Protein AF-A0A1Q1G287-F1 (afdb_monomer_lite)

InterPro domains:
  IPR007793 DivIVA [PF05103] (4-131)
  IPR007793 DivIVA [PTHR35794] (4-149)

pLDDT: mean 85.26, std 16.15, range [38.84, 98.25]

Radius of gyration: 71.91 Å; chains: 1; bounding box: 114×37×213 Å

Structure (mmCIF, N/CA/C/O backbone):
data_AF-A0A1Q1G287-F1
#
_entry.id   AF-A0A1Q1G287-F1
#
loop_
_atom_site.group_PDB
_atom_site.id
_atom_site.type_symbol
_atom_site.label_atom_id
_atom_site.label_alt_id
_atom_site.label_comp_id
_atom_site.label_asym_id
_atom_site.label_entity_id
_atom_site.label_seq_id
_atom_site.pdbx_PDB_ins_code
_atom_site.Cartn_x
_atom_site.Cartn_y
_atom_site.Cartn_z
_atom_site.occupancy
_atom_site.B_iso_or_equiv
_atom_site.auth_seq_id
_atom_site.auth_comp_id
_atom_site.auth_asym_id
_atom_site.auth_atom_id
_atom_site.pdbx_PDB_model_num
ATOM 1 N N . MET A 1 1 ? -48.224 1.729 56.998 1.00 59.66 1 MET A N 1
ATOM 2 C CA . MET A 1 1 ? -48.368 2.602 58.183 1.00 59.66 1 MET A CA 1
ATOM 3 C C . MET A 1 1 ? -47.258 3.651 58.158 1.00 59.66 1 MET A C 1
ATOM 5 O O . MET A 1 1 ? -46.140 3.289 57.819 1.00 59.66 1 MET A O 1
ATOM 9 N N . ASN A 1 2 ? -47.518 4.931 58.448 1.00 63.31 2 ASN A N 1
ATOM 10 C CA . ASN A 1 2 ? -46.457 5.944 58.393 1.00 63.31 2 ASN A CA 1
ATOM 11 C C . ASN A 1 2 ? -45.590 5.872 59.662 1.00 63.31 2 ASN A C 1
ATOM 13 O O . ASN A 1 2 ? -46.115 5.898 60.773 1.00 63.31 2 ASN A O 1
ATOM 17 N N . ILE A 1 3 ? -44.265 5.779 59.514 1.00 67.38 3 ILE A N 1
ATOM 18 C CA . ILE A 1 3 ? -43.337 5.602 60.648 1.00 67.38 3 ILE A CA 1
ATOM 19 C C . ILE A 1 3 ? -43.392 6.772 61.644 1.00 67.38 3 ILE A C 1
ATOM 21 O O . ILE A 1 3 ? -43.148 6.595 62.836 1.00 67.38 3 ILE A O 1
ATOM 25 N N . ASN A 1 4 ? -43.799 7.950 61.163 1.00 70.56 4 ASN A N 1
ATOM 26 C CA . ASN A 1 4 ? -43.992 9.159 61.963 1.00 70.56 4 ASN A CA 1
ATOM 27 C C . ASN A 1 4 ? -45.218 9.092 62.892 1.00 70.56 4 ASN A C 1
ATOM 29 O O . ASN A 1 4 ? -45.297 9.860 63.850 1.00 70.56 4 ASN A O 1
ATOM 33 N N . ASP A 1 5 ? -46.149 8.168 62.643 1.00 70.25 5 ASP A N 1
ATOM 34 C CA . ASP A 1 5 ? -47.348 7.980 63.467 1.00 70.25 5 ASP A CA 1
ATOM 35 C C . ASP A 1 5 ? -47.103 6.978 64.606 1.00 70.25 5 ASP A C 1
ATOM 37 O O . ASP A 1 5 ? -47.881 6.926 65.561 1.00 70.25 5 ASP A O 1
ATOM 41 N N . ILE A 1 6 ? -45.997 6.219 64.546 1.00 70.81 6 ILE A N 1
ATOM 42 C CA . ILE A 1 6 ? -45.662 5.192 65.540 1.00 70.81 6 ILE A CA 1
ATOM 43 C C . ILE A 1 6 ? -45.492 5.746 66.963 1.00 70.81 6 ILE A C 1
ATOM 45 O O . ILE A 1 6 ? -46.049 5.154 67.891 1.00 70.81 6 ILE A O 1
ATOM 49 N N . PRO A 1 7 ? -44.787 6.877 67.166 1.00 68.69 7 PRO A N 1
ATOM 50 C CA . PRO A 1 7 ? -44.604 7.470 68.490 1.00 68.69 7 PRO A CA 1
ATOM 51 C C . PRO A 1 7 ? -45.875 8.129 69.045 1.00 68.69 7 PRO A C 1
ATOM 53 O O . PRO A 1 7 ? -45.990 8.306 70.253 1.00 68.69 7 PRO A O 1
ATOM 56 N N . ASN A 1 8 ? -46.817 8.506 68.175 1.00 71.19 8 ASN A N 1
ATOM 57 C CA . ASN A 1 8 ? -48.013 9.274 68.535 1.00 71.19 8 ASN A CA 1
ATOM 58 C C . ASN A 1 8 ? -49.248 8.394 68.788 1.00 71.19 8 ASN A C 1
ATOM 60 O O . ASN A 1 8 ? -50.322 8.914 69.099 1.00 71.19 8 ASN A O 1
ATOM 64 N N . LYS A 1 9 ? -49.129 7.068 68.647 1.00 73.31 9 LYS A N 1
ATOM 65 C CA . LYS A 1 9 ? -50.245 6.141 68.843 1.00 73.31 9 LYS A CA 1
ATOM 66 C C . LYS A 1 9 ? -50.597 6.020 70.330 1.00 73.31 9 LYS A C 1
ATOM 68 O O . LYS A 1 9 ? -49.801 5.537 71.131 1.00 73.31 9 LYS A O 1
ATOM 73 N N . SER A 1 10 ? -51.816 6.420 70.690 1.00 71.69 10 SER A N 1
ATOM 74 C CA . SER A 1 10 ? -52.417 6.155 71.998 1.00 71.69 10 SER A CA 1
ATOM 75 C C . SER A 1 10 ? -53.302 4.906 71.939 1.00 71.69 10 SER A C 1
ATOM 77 O O . SER A 1 10 ? -53.976 4.657 70.940 1.00 71.69 10 SER A O 1
ATOM 79 N N . PHE A 1 11 ? -53.280 4.111 73.008 1.00 80.69 11 PHE A N 1
ATOM 80 C CA . PHE A 1 11 ? -54.047 2.870 73.140 1.00 80.69 11 PHE A CA 1
ATOM 81 C C . PHE A 1 11 ? -55.229 3.078 74.092 1.00 80.69 11 PHE A C 1
ATOM 83 O O . PHE A 1 11 ? -55.134 3.858 75.049 1.00 80.69 11 PHE A O 1
ATOM 90 N N . LYS A 1 12 ? -56.338 2.370 73.872 1.00 77.06 12 LYS A N 1
ATOM 91 C CA . LYS A 1 12 ? -57.487 2.383 74.780 1.00 77.06 12 LYS A CA 1
ATOM 92 C C . LYS A 1 12 ? -57.086 1.903 76.171 1.00 77.06 12 LYS A C 1
ATOM 94 O O . LYS A 1 12 ? -56.271 1.000 76.346 1.00 77.06 12 LYS A O 1
ATOM 99 N N . THR A 1 13 ? -57.682 2.527 77.181 1.00 68.38 13 THR A N 1
ATOM 100 C CA . THR A 1 13 ? -57.435 2.235 78.596 1.00 68.38 13 THR A CA 1
ATOM 101 C C . THR A 1 13 ? -58.596 1.407 79.150 1.00 68.38 13 THR A C 1
ATOM 103 O O . THR A 1 13 ? -59.758 1.773 78.985 1.00 68.38 13 THR A O 1
ATOM 106 N N . VAL A 1 14 ? -58.286 0.292 79.804 1.00 73.69 14 VAL A N 1
ATOM 107 C CA . VAL A 1 14 ? -59.228 -0.636 80.454 1.00 73.69 14 VAL A CA 1
ATOM 108 C C . VAL A 1 14 ? -59.043 -0.559 81.979 1.00 73.69 14 VAL A C 1
ATOM 110 O O . VAL A 1 14 ? -58.098 0.070 82.462 1.00 73.69 14 VAL A O 1
ATOM 113 N N . TYR A 1 15 ? -59.933 -1.163 82.784 1.00 59.94 15 TYR A N 1
ATOM 114 C CA . TYR A 1 15 ? -59.807 -1.125 84.252 1.00 59.94 15 TYR A CA 1
ATOM 115 C C . TYR A 1 15 ? -58.427 -1.654 84.692 1.00 59.94 15 TYR A C 1
ATOM 117 O O . TYR A 1 15 ? -58.126 -2.831 84.510 1.00 59.94 15 TYR A O 1
ATOM 125 N N . LYS A 1 16 ? -57.609 -0.761 85.274 1.00 59.84 16 LYS A N 1
ATOM 126 C CA . LYS A 1 16 ? -56.201 -0.958 85.684 1.00 59.84 16 LYS A CA 1
ATOM 127 C C . LYS A 1 16 ? -55.141 -1.120 84.570 1.00 59.84 16 LYS A C 1
ATOM 129 O O . LYS A 1 16 ? -54.060 -1.617 84.875 1.00 59.84 16 LYS A O 1
ATOM 134 N N . GLY A 1 17 ? -55.345 -0.659 83.333 1.00 74.69 17 GLY A N 1
ATOM 135 C CA . GLY A 1 17 ? -54.239 -0.678 82.362 1.00 74.69 17 GLY A CA 1
ATOM 136 C C . GLY A 1 17 ? -54.573 -0.284 80.931 1.00 74.69 17 GLY A C 1
ATOM 137 O O . GLY A 1 17 ? -55.646 0.230 80.641 1.00 74.69 17 GLY A O 1
ATOM 138 N N . ILE A 1 18 ? -53.620 -0.523 80.036 1.00 77.69 18 ILE A N 1
ATOM 139 C CA . ILE A 1 18 ? -53.783 -0.376 78.587 1.00 77.69 18 ILE A CA 1
ATOM 140 C C . ILE A 1 18 ? -54.381 -1.672 78.023 1.00 77.69 18 ILE A C 1
ATOM 142 O O . ILE A 1 18 ? -54.108 -2.749 78.552 1.00 77.69 18 ILE A O 1
ATOM 146 N N . ASP A 1 19 ? -55.193 -1.573 76.970 1.00 82.44 19 ASP A N 1
ATOM 147 C CA . ASP A 1 19 ? -55.726 -2.733 76.258 1.00 82.44 19 ASP A CA 1
ATOM 148 C C . ASP A 1 19 ? -54.595 -3.523 75.586 1.00 82.44 19 ASP A C 1
ATOM 150 O O . ASP A 1 19 ? -54.009 -3.115 74.581 1.00 82.44 19 ASP A O 1
ATOM 154 N N . GLU A 1 20 ? -54.279 -4.678 76.166 1.00 78.75 20 GLU A N 1
ATOM 155 C CA . GLU A 1 20 ? -53.230 -5.565 75.677 1.00 78.75 20 GLU A CA 1
ATOM 156 C C . GLU A 1 20 ? -53.529 -6.098 74.266 1.00 78.75 20 GLU A C 1
ATOM 158 O O . GLU A 1 20 ? -52.598 -6.349 73.497 1.00 78.75 20 GLU A O 1
ATOM 163 N N . MET A 1 21 ? -54.807 -6.248 73.891 1.00 81.19 21 MET A N 1
ATOM 164 C CA . MET A 1 21 ? -55.180 -6.725 72.557 1.00 81.19 21 MET A CA 1
ATOM 165 C C . MET A 1 21 ? -54.874 -5.677 71.487 1.00 81.19 21 MET A C 1
ATOM 167 O O . MET A 1 21 ? -54.274 -6.019 70.471 1.00 81.19 21 MET A O 1
ATOM 171 N N . GLU A 1 22 ? -55.193 -4.403 71.733 1.00 81.62 22 GLU A N 1
ATOM 172 C CA . GLU A 1 22 ? -54.906 -3.313 70.789 1.00 81.62 22 GLU A CA 1
ATOM 173 C C . GLU A 1 22 ? -53.395 -3.132 70.573 1.00 81.62 22 GLU A C 1
ATOM 175 O O . GLU A 1 22 ? -52.936 -2.959 69.443 1.00 81.62 22 GLU A O 1
ATOM 180 N N . VAL A 1 23 ? -52.599 -3.253 71.642 1.00 84.88 23 VAL A N 1
ATOM 181 C CA . VAL A 1 23 ? -51.129 -3.218 71.559 1.00 84.88 23 VAL A CA 1
ATOM 182 C C . VAL A 1 23 ? -50.589 -4.403 70.751 1.00 84.88 23 VAL A C 1
ATOM 184 O O . VAL A 1 23 ? -49.696 -4.225 69.922 1.00 84.88 23 VAL A O 1
ATOM 187 N N . ARG A 1 24 ? -51.124 -5.616 70.950 1.00 83.50 24 ARG A N 1
ATOM 188 C CA . ARG A 1 24 ? -50.706 -6.814 70.196 1.00 83.50 24 ARG A CA 1
ATOM 189 C C . ARG A 1 24 ? -51.071 -6.730 68.714 1.00 83.50 24 ARG A C 1
ATOM 191 O O . ARG A 1 24 ? -50.246 -7.105 67.882 1.00 83.50 24 ARG A O 1
ATOM 198 N N . GLU A 1 25 ? -52.263 -6.238 68.384 1.00 86.19 25 GLU A N 1
ATOM 199 C CA . GLU A 1 25 ? -52.719 -6.021 67.002 1.00 86.19 25 GLU A CA 1
ATOM 200 C C . GLU A 1 25 ? -51.800 -5.023 66.283 1.00 86.19 25 GLU A C 1
ATOM 202 O O . GLU A 1 25 ? -51.309 -5.276 65.184 1.00 86.19 25 GLU A O 1
ATOM 207 N N . TYR A 1 26 ? -51.473 -3.926 66.963 1.00 84.06 26 TYR A N 1
ATOM 208 C CA . TYR A 1 26 ? -50.597 -2.883 66.452 1.00 84.06 26 TYR A CA 1
ATOM 209 C C . TYR A 1 26 ? -49.144 -3.340 66.257 1.00 84.06 26 TYR A C 1
ATOM 211 O O . TYR A 1 26 ? -48.533 -3.082 65.221 1.00 84.06 26 TYR A O 1
ATOM 219 N N . LEU A 1 27 ? -48.585 -4.081 67.221 1.00 84.75 27 LEU A N 1
ATOM 220 C CA . LEU A 1 27 ? -47.258 -4.693 67.081 1.00 84.75 27 LEU A CA 1
ATOM 221 C C . LEU A 1 27 ? -47.212 -5.693 65.918 1.00 84.75 27 LEU A C 1
ATOM 223 O O . LEU A 1 27 ? -46.181 -5.814 65.256 1.00 84.75 27 LEU A O 1
ATOM 227 N N . LYS A 1 28 ? -48.318 -6.398 65.649 1.00 88.81 28 LYS A N 1
ATOM 228 C CA . LYS A 1 28 ? -48.441 -7.304 64.503 1.00 88.81 28 LYS A CA 1
ATOM 229 C C . LYS A 1 28 ? -48.451 -6.537 63.176 1.00 88.81 28 LYS A C 1
ATOM 231 O O . LYS A 1 28 ? -47.765 -6.964 62.251 1.00 88.81 28 LYS A O 1
ATOM 236 N N . GLU A 1 29 ? -49.153 -5.407 63.099 1.00 86.94 29 GLU A N 1
ATOM 237 C CA . GLU A 1 29 ? -49.153 -4.527 61.920 1.00 86.94 29 GLU A CA 1
ATOM 238 C C . GLU A 1 29 ? -47.755 -3.945 61.6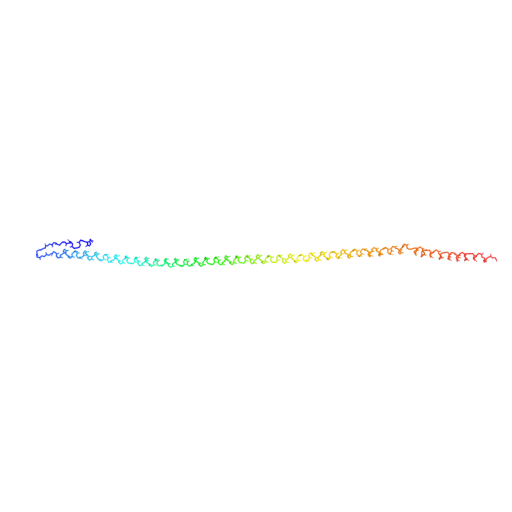46 1.00 86.94 29 GLU A C 1
ATOM 240 O O . GLU A 1 29 ? -47.262 -4.025 60.520 1.00 86.94 29 GLU A O 1
ATOM 245 N N . ILE A 1 30 ? -47.068 -3.444 62.682 1.00 87.94 30 ILE A N 1
ATOM 246 C CA . ILE A 1 30 ? -45.683 -2.953 62.567 1.00 87.94 30 ILE A CA 1
ATOM 247 C C . ILE A 1 30 ? -44.756 -4.063 62.077 1.00 87.94 30 ILE A C 1
ATOM 249 O O . ILE A 1 30 ? -43.965 -3.842 61.161 1.00 87.94 30 ILE A O 1
ATOM 253 N N . LYS A 1 31 ? -44.857 -5.259 62.667 1.00 89.38 31 LYS A N 1
ATOM 254 C CA . LYS A 1 31 ? -44.047 -6.408 62.262 1.00 89.38 31 LYS A CA 1
ATOM 255 C C . LYS A 1 31 ? -44.248 -6.729 60.780 1.00 89.38 31 LYS A C 1
ATOM 257 O O . LYS A 1 31 ? -43.264 -6.884 60.066 1.00 89.38 31 LYS A O 1
ATOM 262 N N . GLN A 1 32 ? -45.495 -6.783 60.318 1.00 91.56 32 GLN A N 1
ATOM 263 C CA . GLN A 1 32 ? -45.801 -7.071 58.918 1.00 91.56 32 GLN A CA 1
ATOM 264 C C . GLN A 1 32 ? -45.219 -6.005 57.977 1.00 91.56 32 GLN A C 1
ATOM 266 O O . GLN A 1 32 ? -44.641 -6.344 56.948 1.00 91.56 32 GLN A O 1
ATOM 271 N N . HIS A 1 33 ? -45.305 -4.726 58.345 1.00 88.38 33 HIS A N 1
ATOM 272 C CA . HIS A 1 33 ? -44.772 -3.647 57.515 1.00 88.38 33 HIS A CA 1
ATOM 273 C C . HIS A 1 33 ? -43.235 -3.636 57.464 1.00 88.38 33 HIS A C 1
ATOM 275 O O . HIS A 1 33 ? -42.652 -3.343 56.423 1.00 88.38 33 HIS A O 1
ATOM 281 N N . ILE A 1 34 ? -42.565 -3.994 58.567 1.00 89.69 34 ILE A N 1
ATOM 282 C CA . ILE A 1 34 ? -41.106 -4.183 58.586 1.00 89.69 34 ILE A CA 1
ATOM 283 C C . ILE A 1 34 ? -40.709 -5.355 57.681 1.00 89.69 34 ILE A C 1
ATOM 285 O O . ILE A 1 34 ? -39.788 -5.209 56.886 1.00 89.69 34 ILE A O 1
ATOM 289 N N . GLU A 1 35 ? -41.425 -6.482 57.744 1.00 92.38 35 GLU A N 1
ATOM 290 C CA . GLU A 1 35 ? -41.173 -7.638 56.870 1.00 92.38 35 GLU A CA 1
ATOM 291 C C . GLU A 1 35 ? -41.375 -7.297 55.378 1.00 92.38 35 GLU A C 1
ATOM 293 O O . GLU A 1 35 ? -40.631 -7.777 54.521 1.00 92.38 35 GLU A O 1
ATOM 298 N N . GLU A 1 36 ? -42.360 -6.456 55.049 1.00 93.06 36 GLU A N 1
ATOM 299 C CA . GLU A 1 36 ? -42.570 -5.936 53.690 1.00 93.06 36 GLU A CA 1
ATOM 300 C C . GLU A 1 36 ? -41.405 -5.046 53.232 1.00 93.06 36 GLU A C 1
ATOM 302 O O . GLU A 1 36 ? -40.873 -5.254 52.140 1.00 93.06 36 GLU A O 1
ATOM 307 N N . LEU A 1 37 ? -40.958 -4.111 54.079 1.00 93.62 37 LEU A N 1
ATOM 308 C CA . LEU A 1 37 ? -39.819 -3.235 53.788 1.00 93.62 37 LEU A CA 1
ATOM 309 C C . LEU A 1 37 ? -38.506 -4.011 53.638 1.00 93.62 37 LEU A C 1
ATOM 311 O O . LEU A 1 37 ? -37.694 -3.686 52.772 1.00 93.62 37 LEU A O 1
ATOM 315 N N . GLU A 1 38 ? -38.281 -5.040 54.457 1.00 94.12 38 GLU A N 1
ATOM 316 C CA . GLU A 1 38 ? -37.104 -5.904 54.336 1.00 94.12 38 GLU A CA 1
ATOM 317 C C . GLU A 1 38 ? -37.099 -6.653 53.000 1.00 94.12 38 GLU A C 1
ATOM 319 O O . GLU A 1 38 ? -36.074 -6.661 52.314 1.00 94.12 38 GLU A O 1
ATOM 324 N N . LYS A 1 39 ? -38.247 -7.198 52.576 1.00 96.12 39 LYS A N 1
ATOM 325 C CA . LYS A 1 39 ? -38.387 -7.835 51.257 1.00 96.12 39 LYS A CA 1
ATOM 326 C C . LYS A 1 39 ? -38.171 -6.855 50.109 1.00 96.12 39 LYS A C 1
ATOM 328 O O . LYS A 1 39 ? -37.501 -7.196 49.135 1.00 96.12 39 LYS A O 1
ATOM 333 N N . GLU A 1 40 ? -38.727 -5.650 50.203 1.00 96.31 40 GLU A N 1
ATOM 334 C CA . GLU A 1 40 ? -38.551 -4.622 49.175 1.00 96.31 40 GLU A CA 1
ATOM 335 C C . GLU A 1 40 ? -37.084 -4.192 49.075 1.00 96.31 40 GLU A C 1
ATOM 337 O O . GLU A 1 40 ? -36.529 -4.148 47.977 1.00 96.31 40 GLU A O 1
ATOM 342 N N . LYS A 1 41 ? -36.414 -3.977 50.213 1.00 96.44 41 LYS A N 1
ATOM 343 C CA . LYS A 1 41 ? -34.977 -3.688 50.264 1.00 96.44 41 LYS A CA 1
ATOM 344 C C . LYS A 1 41 ? -34.159 -4.796 49.605 1.00 96.44 41 LYS A C 1
ATOM 346 O O . LYS A 1 41 ? -33.262 -4.501 48.819 1.00 96.44 41 LYS A O 1
ATOM 351 N N . GLU A 1 42 ? -34.452 -6.057 49.910 1.00 97.12 42 GLU A N 1
ATOM 352 C CA . GLU A 1 42 ? -33.738 -7.199 49.335 1.00 97.12 42 GLU A CA 1
ATOM 353 C C . GLU A 1 42 ? -33.965 -7.304 47.815 1.00 97.12 42 GLU A C 1
ATOM 355 O O . GLU A 1 42 ? -33.029 -7.560 47.055 1.00 97.12 42 GLU A O 1
ATOM 360 N N . SER A 1 43 ? -35.186 -7.021 47.349 1.00 97.25 43 SER A N 1
ATOM 361 C CA . SER A 1 43 ? -35.513 -6.937 45.921 1.00 97.25 43 SER A CA 1
ATOM 362 C C . SER A 1 43 ? -34.770 -5.796 45.223 1.00 97.25 43 SER A C 1
ATOM 364 O O . SER A 1 43 ? -34.200 -5.994 44.150 1.00 97.25 43 SER A O 1
ATOM 366 N N . LEU A 1 44 ? -34.755 -4.601 45.817 1.00 97.50 44 LEU A N 1
ATOM 367 C CA . LEU A 1 44 ? -34.047 -3.441 45.275 1.00 97.50 44 LEU A CA 1
ATOM 368 C C . LEU A 1 44 ? -32.539 -3.683 45.224 1.00 97.50 44 LEU A C 1
ATOM 370 O O . LEU A 1 44 ? -31.908 -3.334 44.229 1.00 97.50 44 LEU A O 1
ATOM 374 N N . GLN A 1 45 ? -31.972 -4.328 46.247 1.00 97.50 45 GLN A N 1
ATOM 375 C CA . GLN A 1 45 ? -30.555 -4.680 46.266 1.00 97.50 45 GLN A CA 1
ATOM 376 C C . GLN A 1 45 ? -30.203 -5.623 45.110 1.00 97.50 45 GLN A C 1
ATOM 378 O O . GLN A 1 45 ? -29.255 -5.348 44.381 1.00 97.50 45 GLN A O 1
ATOM 383 N N . LYS A 1 46 ? -31.017 -6.659 44.861 1.00 97.62 46 LYS A N 1
ATOM 384 C CA . LYS A 1 46 ? -30.821 -7.556 43.708 1.00 97.62 46 LYS A CA 1
ATOM 385 C C . LYS A 1 46 ? -30.854 -6.815 42.374 1.00 97.62 46 LYS A C 1
ATOM 387 O O . LYS A 1 46 ? -30.012 -7.068 41.519 1.00 97.62 46 LYS A O 1
ATOM 392 N N . ILE A 1 47 ? -31.795 -5.884 42.201 1.00 97.44 47 ILE A N 1
ATOM 393 C CA . ILE A 1 47 ? -31.883 -5.073 40.979 1.00 97.44 47 ILE A CA 1
ATOM 394 C C . ILE A 1 47 ? -30.635 -4.197 40.827 1.00 97.44 47 ILE A C 1
ATOM 396 O O . ILE A 1 47 ? -30.096 -4.089 39.729 1.00 97.44 47 ILE A O 1
ATOM 400 N N . ILE A 1 48 ? -30.164 -3.570 41.908 1.00 97.81 48 ILE A N 1
ATOM 401 C CA . ILE A 1 48 ? -28.942 -2.755 41.891 1.00 97.81 48 ILE A CA 1
ATOM 402 C C . ILE A 1 48 ? -27.739 -3.604 41.480 1.00 97.81 48 ILE A C 1
ATOM 404 O O . ILE A 1 48 ? -26.968 -3.180 40.619 1.00 97.81 48 ILE A O 1
ATOM 408 N N . ASP A 1 49 ? -27.600 -4.799 42.047 1.00 97.62 49 ASP A N 1
ATOM 409 C CA . ASP A 1 49 ? -26.489 -5.700 41.750 1.00 97.62 49 ASP A CA 1
ATOM 410 C C . ASP A 1 49 ? -26.514 -6.137 40.274 1.00 97.62 49 ASP A C 1
ATOM 412 O O . ASP A 1 49 ? -25.510 -6.001 39.574 1.00 97.62 49 ASP A O 1
ATOM 416 N N . GLU A 1 50 ? -27.683 -6.525 39.753 1.00 97.62 50 GLU A N 1
ATOM 417 C CA . GLU A 1 50 ? -27.869 -6.881 38.339 1.00 97.62 50 GLU A CA 1
ATOM 418 C C . GLU A 1 50 ? -27.580 -5.695 37.397 1.00 97.62 50 GLU A C 1
ATOM 420 O O . GLU A 1 50 ? -26.959 -5.841 36.339 1.00 97.62 50 GLU A O 1
ATOM 425 N N . LYS A 1 51 ? -28.011 -4.479 37.757 1.00 96.88 51 LYS A N 1
ATOM 426 C CA . LYS A 1 51 ? -27.722 -3.273 36.965 1.00 96.88 51 LYS A CA 1
ATOM 427 C C . LYS A 1 51 ? -26.239 -2.919 36.985 1.00 96.88 51 LYS A C 1
ATOM 429 O O . LYS A 1 51 ? -25.713 -2.529 35.944 1.00 96.88 51 LYS A O 1
ATOM 434 N N . ASN A 1 52 ? -25.565 -3.076 38.121 1.00 97.12 52 ASN A N 1
ATOM 435 C CA . ASN A 1 52 ? -24.128 -2.841 38.237 1.00 97.12 52 ASN A CA 1
ATOM 436 C C . ASN A 1 52 ? -23.321 -3.848 37.413 1.00 97.12 52 ASN A C 1
ATOM 438 O O . ASN A 1 52 ? -22.374 -3.452 36.733 1.00 97.12 52 ASN A O 1
ATOM 442 N N . GLU A 1 53 ? -23.714 -5.121 37.417 1.00 97.06 53 GLU A N 1
ATOM 443 C CA . GLU A 1 53 ? -23.089 -6.148 36.581 1.00 97.06 53 GLU A CA 1
ATOM 444 C C . GLU A 1 53 ? -23.229 -5.810 35.091 1.00 97.06 53 GLU A C 1
ATOM 446 O O . GLU A 1 53 ? -22.236 -5.748 34.364 1.00 97.06 53 GLU A O 1
ATOM 451 N N . ASN A 1 54 ? -24.442 -5.469 34.650 1.00 97.00 54 ASN A N 1
ATOM 452 C CA . ASN A 1 54 ? -24.685 -5.039 33.274 1.00 97.00 54 ASN A CA 1
ATOM 453 C C . ASN A 1 54 ? -23.872 -3.792 32.897 1.00 97.00 54 ASN A C 1
ATOM 455 O O . ASN A 1 54 ? -23.296 -3.735 31.811 1.00 97.00 54 ASN A O 1
ATOM 459 N N . LEU A 1 55 ? -23.783 -2.801 33.789 1.00 97.06 55 LEU A N 1
ATOM 460 C CA . LEU A 1 55 ? -22.995 -1.592 33.553 1.00 97.06 55 LEU A CA 1
ATOM 461 C C . LEU A 1 55 ? -21.503 -1.911 33.385 1.00 97.06 55 LEU A C 1
ATOM 463 O O . LEU A 1 55 ? -20.847 -1.344 32.512 1.00 97.06 55 LEU A O 1
ATOM 467 N N . ASN A 1 56 ? -20.970 -2.824 34.196 1.00 96.69 56 ASN A N 1
ATOM 468 C CA . ASN A 1 56 ? -19.582 -3.263 34.083 1.00 96.69 56 ASN A CA 1
ATOM 469 C C . ASN A 1 56 ? -19.331 -4.007 32.767 1.00 96.69 56 ASN A C 1
ATOM 471 O O . ASN A 1 56 ? -18.329 -3.740 32.103 1.00 96.69 56 ASN A O 1
ATOM 475 N N . ASN A 1 57 ? -20.268 -4.857 32.341 1.00 96.88 57 ASN A N 1
ATOM 476 C CA . ASN A 1 57 ? -20.199 -5.526 31.043 1.00 96.88 57 ASN A CA 1
ATOM 477 C C . ASN A 1 57 ? -20.180 -4.508 29.895 1.00 96.88 57 ASN A C 1
ATOM 479 O O . ASN A 1 57 ? -19.323 -4.594 29.015 1.00 96.88 57 ASN A O 1
ATOM 483 N N . PHE A 1 58 ? -21.054 -3.495 29.928 1.00 96.94 58 PHE A N 1
ATOM 484 C CA . PHE A 1 58 ? -21.058 -2.436 28.916 1.00 96.94 58 PHE A CA 1
ATOM 485 C C . PHE A 1 58 ? -19.753 -1.641 28.890 1.00 96.94 58 PHE A C 1
ATOM 487 O O . PHE A 1 58 ? -19.215 -1.424 27.808 1.00 96.94 58 PHE A O 1
ATOM 494 N N . LYS A 1 59 ? -19.200 -1.272 30.051 1.00 96.94 59 LYS A N 1
ATOM 495 C CA . LYS A 1 59 ? -17.894 -0.593 30.127 1.00 96.94 59 LYS A CA 1
ATOM 496 C C . LYS A 1 59 ? -16.763 -1.444 29.551 1.00 96.94 59 LYS A C 1
ATOM 498 O O . LYS A 1 59 ? -15.882 -0.920 28.869 1.00 96.94 59 LYS A O 1
ATOM 503 N N . SER A 1 60 ? -16.781 -2.754 29.804 1.00 96.94 60 SER A N 1
ATOM 504 C CA . SER A 1 60 ? -15.795 -3.672 29.230 1.00 96.94 60 SER A CA 1
ATOM 505 C C . SER A 1 60 ? -15.902 -3.712 27.707 1.00 96.94 60 SER A C 1
ATOM 507 O O . SER A 1 60 ? -14.889 -3.599 27.022 1.00 96.94 60 SER A O 1
ATOM 509 N N . VAL A 1 61 ? -17.120 -3.831 27.170 1.00 96.94 61 VAL A N 1
ATOM 510 C CA . VAL A 1 61 ? -17.361 -3.840 25.720 1.00 96.94 61 VAL A CA 1
ATOM 511 C C . VAL A 1 61 ? -16.957 -2.510 25.083 1.00 96.94 61 VAL A C 1
ATOM 513 O O . VAL A 1 61 ? -16.286 -2.510 24.056 1.00 96.94 61 VAL A O 1
ATOM 516 N N . GLU A 1 62 ? -17.310 -1.382 25.699 1.00 97.12 62 GLU A N 1
ATOM 517 C CA . GLU A 1 62 ? -16.908 -0.045 25.249 1.00 97.12 62 GLU A CA 1
ATOM 518 C C . GLU A 1 62 ? -15.383 0.082 25.162 1.00 97.12 62 GLU A C 1
ATOM 520 O O . GLU A 1 62 ? -14.854 0.543 24.149 1.00 97.12 62 GLU A O 1
ATOM 525 N N . THR A 1 63 ? -14.670 -0.396 26.186 1.00 97.06 63 THR A N 1
ATOM 526 C CA . THR A 1 63 ? -13.202 -0.386 26.215 1.00 97.06 63 THR A CA 1
ATOM 527 C C . THR A 1 63 ? -12.631 -1.217 25.067 1.00 97.06 63 THR A C 1
ATOM 529 O O . THR A 1 63 ? -11.800 -0.720 24.308 1.00 97.06 63 THR A O 1
ATOM 532 N N . SER A 1 64 ? -13.127 -2.441 24.866 1.00 97.38 64 SER A N 1
ATOM 533 C CA . SER A 1 64 ? -12.675 -3.303 23.768 1.00 97.38 64 SER A CA 1
ATOM 534 C C . SER A 1 64 ? -12.970 -2.712 22.386 1.00 97.38 64 SER A C 1
ATOM 536 O O . SER A 1 64 ? -12.150 -2.834 21.478 1.00 97.38 64 SER A O 1
ATOM 538 N N . ILE A 1 65 ? -14.114 -2.045 22.207 1.00 96.88 65 ILE A N 1
ATOM 539 C CA . ILE A 1 65 ? -14.440 -1.349 20.954 1.00 96.88 65 ILE A CA 1
ATOM 540 C C . ILE A 1 65 ? -13.479 -0.180 20.727 1.00 96.88 65 ILE A C 1
ATOM 542 O O . ILE A 1 65 ? -12.976 -0.012 19.617 1.00 96.88 65 ILE A O 1
ATOM 546 N N . SER A 1 66 ? -13.195 0.607 21.764 1.00 97.31 66 SER A N 1
ATOM 547 C CA . SER A 1 66 ? -12.255 1.728 21.687 1.00 97.31 66 SER A CA 1
ATOM 548 C C . SER A 1 66 ? -10.851 1.262 21.282 1.00 97.31 66 SER A C 1
ATOM 550 O O . SER A 1 66 ? -10.240 1.820 20.367 1.00 97.31 66 SER A O 1
ATOM 552 N N . GLU A 1 67 ? -10.373 0.168 21.879 1.00 97.25 67 GLU A N 1
ATOM 553 C CA . GLU A 1 67 ? -9.107 -0.470 21.505 1.00 97.25 67 GLU A CA 1
ATOM 554 C C . GLU A 1 67 ? -9.123 -0.970 20.055 1.00 97.25 67 GLU A C 1
ATOM 556 O O . GLU A 1 67 ? -8.188 -0.703 19.297 1.00 97.25 67 GLU A O 1
ATOM 561 N N . ALA A 1 68 ? -10.199 -1.641 19.633 1.00 97.75 68 ALA A N 1
ATOM 562 C CA . ALA A 1 68 ? -10.340 -2.132 18.265 1.00 97.75 68 ALA A CA 1
ATOM 563 C C . ALA A 1 68 ? -10.323 -0.991 17.233 1.00 97.75 68 ALA A C 1
ATOM 565 O O . ALA A 1 68 ? -9.670 -1.114 16.195 1.00 97.75 68 ALA A O 1
ATOM 566 N N . ILE A 1 69 ? -10.984 0.134 17.525 1.00 97.44 69 ILE A N 1
ATOM 567 C CA . ILE A 1 69 ? -10.973 1.331 16.671 1.00 97.44 69 ILE A CA 1
ATOM 568 C C . ILE A 1 69 ? -9.560 1.907 16.575 1.00 97.44 69 ILE A C 1
ATOM 570 O O . ILE A 1 69 ? -9.106 2.231 15.478 1.00 97.44 69 ILE A O 1
ATOM 574 N N . MET A 1 70 ? -8.837 1.994 17.692 1.00 97.75 70 MET A N 1
ATOM 575 C CA . MET A 1 70 ? -7.467 2.505 17.701 1.00 97.75 70 MET A CA 1
ATOM 576 C C . MET A 1 70 ? -6.526 1.625 16.869 1.00 97.75 70 MET A C 1
ATOM 578 O O . MET A 1 70 ? -5.721 2.133 16.086 1.00 97.75 70 MET A O 1
ATOM 582 N N . VAL A 1 71 ? -6.651 0.301 16.993 1.00 97.88 71 VAL A N 1
ATOM 583 C CA . VAL A 1 71 ? -5.889 -0.656 16.180 1.00 97.88 71 VAL A CA 1
ATOM 584 C C . VAL A 1 71 ? -6.244 -0.516 14.701 1.00 97.88 71 VAL A C 1
ATOM 586 O O . VAL A 1 71 ? -5.342 -0.457 13.866 1.00 97.88 71 VAL A O 1
ATOM 589 N N . ALA A 1 72 ? -7.532 -0.408 14.368 1.00 97.25 72 ALA A N 1
ATOM 590 C CA . ALA A 1 72 ? -7.985 -0.220 12.994 1.00 97.25 72 ALA A CA 1
ATOM 591 C C . ALA A 1 72 ? -7.451 1.087 12.386 1.00 97.25 72 ALA A C 1
ATOM 593 O O . ALA A 1 72 ? -6.962 1.080 11.256 1.00 97.25 72 ALA A O 1
ATOM 594 N N . GLN A 1 73 ? -7.474 2.191 13.141 1.00 97.31 73 GLN A N 1
ATOM 595 C CA . GLN A 1 73 ? -6.912 3.467 12.702 1.00 97.31 73 GLN A CA 1
ATOM 596 C C . GLN A 1 73 ? -5.408 3.344 12.443 1.00 97.31 73 GLN A C 1
ATOM 598 O O . GLN A 1 73 ? -4.937 3.731 11.373 1.00 97.31 73 GLN A O 1
ATOM 603 N N . LYS A 1 74 ? -4.662 2.747 13.379 1.00 97.38 74 LYS A N 1
ATOM 604 C CA . LYS A 1 74 ? -3.216 2.546 13.236 1.00 97.38 74 LYS A CA 1
ATOM 605 C C . LYS A 1 74 ? -2.879 1.684 12.017 1.00 97.38 74 LYS A C 1
ATOM 607 O O . LYS A 1 74 ? -1.985 2.036 11.252 1.00 97.38 74 LYS A O 1
ATOM 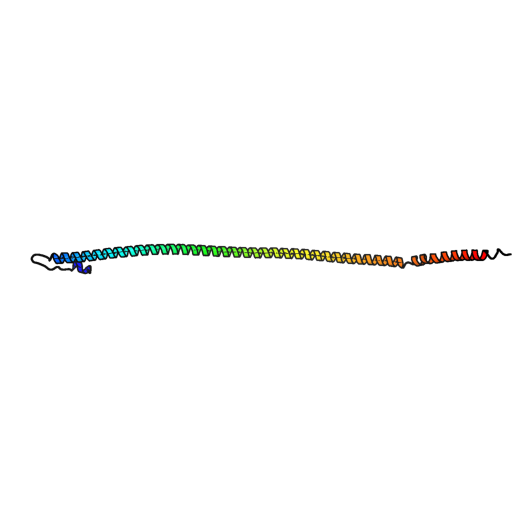612 N N . ALA A 1 75 ? -3.616 0.594 11.803 1.00 97.81 75 ALA A N 1
ATOM 613 C CA . ALA A 1 75 ? -3.445 -0.267 10.636 1.00 97.81 75 ALA A CA 1
ATOM 614 C C . ALA A 1 75 ? -3.762 0.474 9.324 1.00 97.81 75 ALA A C 1
ATOM 616 O O . ALA A 1 75 ? -3.048 0.315 8.331 1.00 97.81 75 ALA A O 1
ATOM 617 N N . GLY A 1 76 ? -4.798 1.319 9.319 1.00 98.19 76 GLY A N 1
ATOM 618 C CA . GLY A 1 76 ? -5.145 2.169 8.180 1.00 98.19 76 GLY A CA 1
ATOM 619 C C . GLY A 1 76 ? -4.052 3.188 7.849 1.00 98.19 76 GLY A C 1
ATOM 620 O O . GLY A 1 76 ? -3.650 3.308 6.691 1.00 98.19 76 GLY A O 1
ATOM 621 N N . GLU A 1 77 ? -3.521 3.878 8.860 1.00 97.62 77 GLU A N 1
ATOM 622 C CA . GLU A 1 77 ? -2.417 4.833 8.704 1.00 97.62 77 GLU A CA 1
ATOM 623 C C . GLU A 1 77 ? -1.132 4.152 8.216 1.00 97.62 77 GLU A C 1
ATOM 625 O O . GLU A 1 77 ? -0.476 4.647 7.298 1.00 97.62 77 GLU A O 1
ATOM 630 N N . GLU A 1 78 ? -0.788 2.990 8.773 1.00 97.69 78 GLU A N 1
ATOM 631 C CA . GLU A 1 78 ? 0.384 2.215 8.359 1.00 97.69 78 GLU A CA 1
ATOM 632 C C . GLU A 1 78 ? 0.258 1.706 6.917 1.00 97.69 78 GLU A C 1
ATOM 634 O O . GLU A 1 78 ? 1.215 1.794 6.138 1.00 97.69 78 GLU A O 1
ATOM 639 N N . THR A 1 79 ? -0.936 1.251 6.528 1.00 98.12 79 THR A N 1
ATOM 640 C CA . THR A 1 79 ? -1.236 0.835 5.152 1.00 98.12 79 THR A CA 1
ATOM 641 C C . THR A 1 79 ? -1.105 2.011 4.189 1.00 98.12 79 THR A C 1
ATOM 643 O O . THR A 1 79 ? -0.430 1.894 3.166 1.00 98.12 79 THR A O 1
ATOM 646 N N . LYS A 1 80 ? -1.686 3.168 4.534 1.00 98.12 80 LYS A N 1
ATOM 647 C CA . LYS A 1 80 ? -1.590 4.389 3.727 1.00 98.12 80 LYS A CA 1
ATOM 648 C C . LYS A 1 80 ? -0.134 4.823 3.548 1.00 98.12 80 LYS A C 1
ATOM 650 O O . LYS A 1 80 ? 0.304 5.018 2.419 1.00 98.12 80 LYS A O 1
ATOM 655 N N . ARG A 1 81 ? 0.635 4.895 4.639 1.00 98.06 81 ARG A N 1
ATOM 656 C CA . ARG A 1 81 ? 2.053 5.282 4.602 1.00 98.06 81 ARG A CA 1
ATOM 657 C C . ARG A 1 81 ? 2.891 4.315 3.763 1.00 98.06 81 ARG A C 1
ATOM 659 O O . ARG A 1 81 ? 3.792 4.737 3.041 1.00 98.06 81 ARG A O 1
ATOM 666 N N . SER A 1 82 ? 2.607 3.018 3.857 1.00 97.81 82 SER A N 1
ATOM 667 C CA . SER A 1 82 ? 3.295 1.994 3.064 1.00 97.81 82 SER A CA 1
ATOM 668 C C . SER A 1 82 ? 2.975 2.127 1.576 1.00 97.81 82 SER A C 1
ATOM 670 O O . SER A 1 82 ? 3.888 2.075 0.754 1.00 97.81 82 SER A O 1
ATOM 672 N N . ALA A 1 83 ? 1.707 2.368 1.230 1.00 98.00 83 ALA A N 1
ATOM 673 C CA . ALA A 1 83 ? 1.277 2.594 -0.147 1.00 98.00 83 ALA A CA 1
ATOM 674 C C . ALA A 1 83 ? 1.885 3.873 -0.750 1.00 98.00 83 ALA A C 1
ATOM 676 O O . ALA A 1 83 ? 2.335 3.849 -1.893 1.00 98.00 83 ALA A O 1
ATOM 677 N N . GLU A 1 84 ? 1.954 4.968 0.012 1.00 98.12 84 GLU A N 1
ATOM 678 C CA . GLU A 1 84 ? 2.598 6.219 -0.418 1.00 98.12 84 GLU A CA 1
ATOM 679 C C . GLU A 1 84 ? 4.087 6.006 -0.714 1.00 98.12 84 GLU A C 1
ATOM 681 O O . GLU A 1 84 ? 4.557 6.336 -1.804 1.00 98.12 84 GLU A O 1
ATOM 686 N N . LYS A 1 85 ? 4.815 5.360 0.206 1.00 98.12 85 LYS A N 1
ATOM 687 C CA . LYS A 1 85 ? 6.238 5.047 0.022 1.00 98.12 85 LYS A CA 1
ATOM 688 C C . LYS A 1 85 ? 6.480 4.145 -1.190 1.00 98.12 85 LYS A C 1
ATOM 690 O O . LYS A 1 85 ? 7.435 4.349 -1.939 1.00 98.12 85 LYS A O 1
ATOM 695 N N . GLU A 1 86 ? 5.639 3.133 -1.376 1.00 97.81 86 GLU A N 1
ATOM 696 C CA . GLU A 1 86 ? 5.756 2.215 -2.506 1.00 97.81 86 GLU A CA 1
ATOM 697 C C . GLU A 1 86 ? 5.439 2.911 -3.835 1.00 97.81 86 GLU A C 1
ATOM 699 O O . GLU A 1 86 ? 6.149 2.712 -4.819 1.00 97.81 86 GLU A O 1
ATOM 704 N N . SER A 1 87 ? 4.442 3.798 -3.854 1.00 98.19 87 SER A N 1
ATOM 705 C CA . SER A 1 87 ? 4.125 4.638 -5.012 1.00 98.19 87 SER A CA 1
ATOM 706 C C . SER A 1 87 ? 5.312 5.517 -5.414 1.00 98.19 87 SER A C 1
ATOM 708 O O . SER A 1 87 ? 5.734 5.503 -6.572 1.00 98.19 87 SER A O 1
ATOM 710 N N . GLU A 1 88 ? 5.929 6.215 -4.455 1.00 98.00 88 GLU A N 1
ATOM 711 C CA . GLU A 1 88 ? 7.134 7.013 -4.710 1.00 98.00 88 GLU A CA 1
ATOM 712 C C . GLU A 1 88 ? 8.284 6.157 -5.250 1.00 98.00 88 GLU A C 1
ATOM 714 O O . GLU A 1 88 ? 8.968 6.550 -6.200 1.00 98.00 88 GLU A O 1
ATOM 719 N N . ARG A 1 89 ? 8.478 4.958 -4.688 1.00 98.25 89 ARG A N 1
ATOM 720 C CA . ARG A 1 89 ? 9.494 4.007 -5.150 1.00 98.25 89 ARG A CA 1
ATOM 721 C C . ARG A 1 89 ? 9.255 3.597 -6.604 1.00 98.25 89 ARG A C 1
ATOM 723 O O . ARG A 1 89 ? 10.199 3.623 -7.394 1.00 98.25 89 ARG A O 1
ATOM 730 N N . ILE A 1 90 ? 8.016 3.259 -6.962 1.00 98.12 90 ILE A N 1
ATOM 731 C CA . ILE A 1 90 ? 7.628 2.882 -8.328 1.00 98.12 90 ILE A CA 1
ATOM 732 C C . ILE A 1 90 ? 7.881 4.042 -9.293 1.00 98.12 90 ILE A C 1
ATOM 734 O O . ILE A 1 90 ? 8.500 3.836 -10.336 1.00 98.12 90 ILE A O 1
ATOM 738 N N . ILE A 1 91 ? 7.464 5.263 -8.942 1.00 98.25 91 ILE A N 1
ATOM 739 C CA . ILE A 1 91 ? 7.663 6.451 -9.784 1.00 98.25 91 ILE A CA 1
ATOM 740 C C . ILE A 1 91 ? 9.155 6.709 -10.011 1.00 98.25 91 ILE A C 1
ATOM 742 O O . ILE A 1 91 ? 9.581 6.922 -11.147 1.00 98.25 91 ILE A O 1
ATOM 746 N N . ASN A 1 92 ? 9.963 6.660 -8.952 1.00 98.06 92 ASN A N 1
ATOM 747 C CA . ASN A 1 92 ? 11.403 6.886 -9.053 1.00 98.06 92 ASN A CA 1
ATOM 748 C C . ASN A 1 92 ? 12.092 5.803 -9.892 1.00 98.06 92 ASN A C 1
ATOM 750 O O . ASN A 1 92 ? 12.918 6.119 -10.748 1.00 98.06 92 ASN A O 1
ATOM 754 N N . GLN A 1 93 ? 11.715 4.537 -9.708 1.00 97.94 93 GLN A N 1
ATOM 755 C CA . GLN A 1 93 ? 12.252 3.433 -10.500 1.00 97.94 93 GLN A C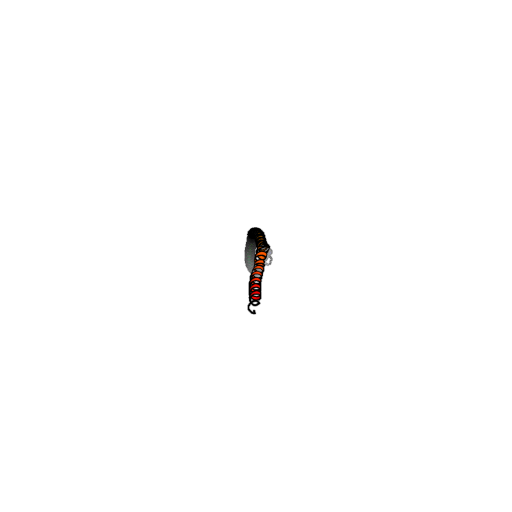A 1
ATOM 756 C C . GLN A 1 93 ? 11.853 3.547 -11.980 1.00 97.94 93 GLN A C 1
ATOM 758 O O . GLN A 1 93 ? 12.692 3.344 -12.857 1.00 97.94 93 GLN A O 1
ATOM 763 N N . ALA A 1 94 ? 10.603 3.918 -12.268 1.00 97.88 94 ALA A N 1
ATOM 764 C CA . ALA A 1 94 ? 10.122 4.128 -13.631 1.00 97.88 94 ALA A CA 1
ATOM 765 C C . ALA A 1 94 ? 10.856 5.286 -14.325 1.00 97.88 94 ALA A C 1
ATOM 767 O O . ALA A 1 94 ? 11.217 5.164 -15.497 1.00 97.88 94 ALA A O 1
ATOM 768 N N . ARG A 1 95 ? 11.132 6.382 -13.603 1.00 97.62 95 ARG A N 1
ATOM 769 C CA . ARG A 1 95 ? 11.927 7.511 -14.114 1.00 97.62 95 ARG A CA 1
ATOM 770 C C . ARG A 1 95 ? 13.347 7.087 -14.465 1.00 97.62 95 ARG A C 1
ATOM 772 O O . ARG A 1 95 ? 13.757 7.281 -15.604 1.00 97.62 95 ARG A O 1
ATOM 779 N N . LEU A 1 96 ? 14.047 6.431 -13.539 1.00 97.88 96 LEU A N 1
ATOM 780 C CA . LEU A 1 96 ? 15.419 5.968 -13.767 1.00 97.88 96 LEU A CA 1
ATOM 781 C C . LEU A 1 96 ? 15.498 4.997 -14.957 1.00 97.88 96 LEU A C 1
ATOM 783 O O . LEU A 1 96 ? 16.390 5.091 -15.803 1.00 97.88 96 LEU A O 1
ATOM 787 N N . HIS A 1 97 ? 14.539 4.071 -15.047 1.00 97.88 97 HIS A N 1
ATOM 788 C CA . HIS A 1 97 ? 14.474 3.125 -16.157 1.00 97.88 97 HIS A CA 1
ATOM 789 C C . HIS A 1 97 ? 14.217 3.831 -17.492 1.00 97.88 97 HIS A C 1
ATOM 791 O O . HIS A 1 97 ? 14.881 3.528 -18.480 1.00 97.88 97 HIS A O 1
ATOM 797 N N . SER A 1 98 ? 13.310 4.810 -17.512 1.00 97.94 98 SER A N 1
ATOM 798 C CA . SER A 1 98 ? 13.015 5.611 -18.704 1.00 97.94 98 SER A CA 1
ATOM 799 C C . SER A 1 98 ? 14.234 6.407 -19.168 1.00 97.94 98 SER A C 1
ATOM 801 O O . SER A 1 98 ? 14.543 6.411 -20.355 1.00 97.94 98 SER A O 1
ATOM 803 N N . GLU A 1 99 ? 14.966 7.035 -18.246 1.00 97.62 99 GLU A N 1
ATOM 804 C CA . GLU A 1 99 ? 16.209 7.750 -18.560 1.00 97.62 99 GLU A CA 1
ATOM 805 C C . GLU A 1 99 ? 17.259 6.817 -19.168 1.00 97.62 99 GLU A C 1
ATOM 807 O O . GLU A 1 99 ? 17.867 7.147 -20.187 1.00 97.62 99 GLU A O 1
ATOM 812 N N . THR A 1 100 ? 17.415 5.621 -18.596 1.00 98.12 100 THR A N 1
ATOM 813 C CA . THR A 1 100 ? 18.325 4.594 -19.123 1.00 98.12 100 THR A CA 1
ATOM 814 C C . THR A 1 100 ? 17.907 4.160 -20.529 1.00 98.12 100 THR A C 1
ATOM 816 O O . THR A 1 100 ? 18.728 4.151 -21.442 1.00 98.12 100 THR A O 1
ATOM 819 N N . MET A 1 101 ? 16.618 3.872 -20.741 1.00 98.19 101 MET A N 1
ATOM 820 C CA . MET A 1 101 ? 16.090 3.497 -22.056 1.00 98.19 101 MET A CA 1
ATOM 821 C C . MET A 1 101 ? 16.310 4.586 -23.111 1.00 98.19 101 MET A C 1
ATOM 823 O O . MET A 1 101 ? 16.663 4.274 -24.249 1.00 98.19 101 MET A O 1
ATOM 827 N N . ILE A 1 102 ? 16.098 5.857 -22.753 1.00 97.94 102 ILE A N 1
ATOM 828 C CA . ILE A 1 102 ? 16.320 6.989 -23.660 1.00 97.94 102 ILE A CA 1
ATOM 829 C C . ILE A 1 102 ? 17.803 7.096 -24.015 1.00 97.94 102 ILE A C 1
ATOM 831 O O . ILE A 1 102 ? 18.130 7.279 -25.188 1.00 97.94 102 ILE A O 1
ATOM 835 N N . ASN A 1 103 ? 18.697 6.949 -23.034 1.00 97.94 103 ASN A N 1
ATOM 836 C CA . ASN A 1 103 ? 20.137 6.990 -23.270 1.00 97.94 103 ASN A CA 1
ATOM 837 C C . ASN A 1 103 ? 20.577 5.864 -24.220 1.00 97.94 103 ASN A C 1
ATOM 839 O O . ASN A 1 103 ? 21.187 6.134 -25.254 1.00 97.94 103 ASN A O 1
ATOM 843 N N . ASP A 1 104 ? 20.153 4.628 -23.950 1.00 98.06 104 ASP A N 1
ATOM 844 C CA . ASP A 1 104 ? 20.432 3.474 -24.807 1.00 98.06 104 ASP A CA 1
ATOM 845 C C . ASP A 1 104 ? 19.913 3.680 -26.237 1.00 98.06 104 ASP A C 1
ATOM 847 O O . ASP A 1 104 ? 20.596 3.357 -27.216 1.00 98.06 104 ASP A O 1
ATOM 851 N N . ALA A 1 105 ? 18.704 4.230 -26.383 1.00 98.00 105 ALA A N 1
ATOM 852 C CA . ALA A 1 105 ? 18.125 4.545 -27.684 1.00 98.00 105 ALA A CA 1
ATOM 853 C C . ALA A 1 105 ? 18.928 5.631 -28.418 1.00 98.00 105 ALA A C 1
ATOM 855 O O . ALA A 1 105 ? 19.191 5.492 -29.616 1.00 98.00 105 ALA A O 1
ATOM 856 N N . MET A 1 106 ? 19.370 6.678 -27.713 1.00 98.00 106 MET A N 1
ATOM 857 C CA . MET A 1 106 ? 20.230 7.723 -28.273 1.00 98.00 106 MET A CA 1
ATOM 858 C C . MET A 1 106 ? 21.575 7.160 -28.736 1.00 98.00 106 MET A C 1
ATOM 860 O O . MET A 1 106 ? 21.983 7.431 -29.867 1.00 98.00 106 MET A O 1
ATOM 864 N N . MET A 1 107 ? 22.235 6.332 -27.920 1.00 98.06 107 MET A N 1
ATOM 865 C CA . MET A 1 107 ? 23.506 5.698 -28.286 1.00 98.06 107 MET A CA 1
ATOM 866 C C . MET A 1 107 ? 23.353 4.810 -29.527 1.00 98.06 107 MET A C 1
ATOM 868 O O . MET A 1 107 ? 24.148 4.909 -30.464 1.00 98.06 107 MET A O 1
ATOM 872 N N . LYS A 1 108 ? 22.294 3.991 -29.589 1.00 98.00 108 LYS A N 1
ATOM 873 C CA . LYS A 1 108 ? 21.985 3.168 -30.772 1.00 98.00 108 LYS A CA 1
ATOM 874 C C . LYS A 1 108 ? 21.713 4.024 -32.007 1.00 98.00 108 LYS A C 1
ATOM 876 O O . LYS A 1 108 ? 22.234 3.724 -33.079 1.00 98.00 108 LYS A O 1
ATOM 881 N N . SER A 1 109 ? 20.946 5.105 -31.864 1.00 98.19 109 SER A N 1
ATOM 882 C CA . SER A 1 109 ? 20.656 6.026 -32.965 1.00 98.19 109 SER A CA 1
ATOM 883 C C . SER A 1 109 ? 21.929 6.671 -33.513 1.00 98.19 109 SER A C 1
ATOM 885 O O . SER A 1 109 ? 22.108 6.738 -34.728 1.00 98.19 109 SER A O 1
ATOM 887 N N . GLN A 1 110 ? 22.827 7.126 -32.636 1.00 97.75 110 GLN A N 1
ATOM 888 C CA . GLN A 1 110 ? 24.115 7.690 -33.041 1.00 97.75 110 GLN A CA 1
ATOM 889 C C . GLN A 1 110 ? 24.985 6.649 -33.749 1.00 97.75 110 GLN A C 1
ATOM 891 O O . GLN A 1 110 ? 25.578 6.944 -34.787 1.00 97.75 110 GLN A O 1
ATOM 896 N N . HIS A 1 111 ? 25.014 5.418 -33.237 1.00 98.00 111 HIS A N 1
ATOM 897 C CA . HIS A 1 111 ? 25.761 4.328 -33.853 1.00 98.00 111 HIS A CA 1
ATOM 898 C C . HIS A 1 111 ? 25.268 4.021 -35.275 1.00 98.00 111 HIS A C 1
ATOM 900 O O . HIS A 1 111 ? 26.070 3.982 -36.208 1.00 98.00 111 HIS A O 1
ATOM 906 N N . ILE A 1 112 ? 23.952 3.889 -35.463 1.00 97.69 112 ILE A N 1
ATOM 907 C CA . ILE A 1 112 ? 23.338 3.646 -36.778 1.00 97.69 112 ILE A CA 1
ATOM 908 C C . ILE A 1 112 ? 23.605 4.814 -37.734 1.00 97.69 112 ILE A C 1
ATOM 910 O O . ILE A 1 112 ? 23.908 4.593 -38.910 1.00 97.69 112 ILE A O 1
ATOM 914 N N . ALA A 1 113 ? 23.527 6.058 -37.252 1.00 97.69 113 ALA A N 1
ATOM 915 C CA . ALA A 1 113 ? 23.831 7.235 -38.063 1.00 97.69 113 ALA A CA 1
ATOM 916 C C . ALA A 1 113 ? 25.287 7.217 -38.558 1.00 97.69 113 ALA A C 1
ATOM 918 O O . ALA A 1 113 ? 25.539 7.441 -39.743 1.00 97.69 113 ALA A O 1
ATOM 919 N N . MET A 1 114 ? 26.234 6.872 -37.681 1.00 97.88 114 MET A N 1
ATOM 920 C CA . MET A 1 114 ? 27.649 6.751 -38.035 1.00 97.88 114 MET A CA 1
ATOM 921 C C . MET A 1 114 ? 27.895 5.618 -39.042 1.00 97.88 114 MET A C 1
ATOM 923 O O . MET A 1 114 ? 28.581 5.826 -40.042 1.00 97.88 114 MET A O 1
ATOM 927 N N . GLN A 1 115 ? 27.285 4.445 -38.836 1.00 97.44 115 GLN A N 1
ATOM 928 C CA . GLN A 1 115 ? 27.350 3.328 -39.787 1.00 97.44 115 GLN A CA 1
ATOM 929 C C . GLN A 1 115 ? 26.773 3.706 -41.156 1.00 97.44 115 GLN A C 1
ATOM 931 O O . GLN A 1 115 ? 27.341 3.365 -42.192 1.00 97.44 115 GLN A O 1
ATOM 936 N N . THR A 1 116 ? 25.666 4.450 -41.172 1.00 97.56 116 THR A N 1
ATOM 937 C CA . THR A 1 116 ? 25.027 4.914 -42.408 1.00 97.56 116 THR A CA 1
ATOM 938 C C . THR A 1 116 ? 25.940 5.853 -43.192 1.00 97.56 116 THR A C 1
ATOM 940 O O . THR A 1 116 ? 26.038 5.736 -44.415 1.00 97.56 116 THR A O 1
ATOM 943 N N . GLU A 1 117 ? 26.625 6.775 -42.514 1.00 97.06 117 GLU A N 1
ATOM 944 C CA . GLU A 1 117 ? 27.564 7.683 -43.177 1.00 97.06 117 GLU A CA 1
ATOM 945 C C . GLU A 1 117 ? 28.785 6.938 -43.732 1.00 97.06 117 GLU A C 1
ATOM 947 O O . GLU A 1 117 ? 29.199 7.180 -44.870 1.00 97.06 117 GLU A O 1
ATOM 952 N N . GLU A 1 118 ? 29.304 5.959 -42.991 1.00 97.44 118 GLU A N 1
ATOM 953 C CA . GLU A 1 118 ? 30.402 5.116 -43.464 1.00 97.44 118 GLU A CA 1
ATOM 954 C C . GLU A 1 118 ? 30.001 4.307 -44.710 1.00 97.44 118 GLU A C 1
ATOM 956 O O . GLU A 1 118 ? 30.716 4.319 -45.714 1.00 97.44 118 GLU A O 1
ATOM 961 N N . ILE A 1 119 ? 28.810 3.696 -44.726 1.00 97.50 119 ILE A N 1
ATOM 962 C CA . ILE A 1 119 ? 28.292 2.975 -45.904 1.00 97.50 119 ILE A CA 1
ATOM 963 C C . ILE A 1 119 ? 28.131 3.914 -47.107 1.00 97.50 119 ILE A C 1
ATOM 965 O O . ILE A 1 119 ? 28.475 3.546 -48.236 1.00 97.50 119 ILE A O 1
ATOM 969 N N . LYS A 1 120 ? 27.649 5.148 -46.905 1.00 97.38 120 LYS A N 1
ATOM 970 C CA . LYS A 1 120 ? 27.557 6.148 -47.985 1.00 97.38 120 LYS A CA 1
ATOM 971 C C . LYS A 1 120 ? 28.931 6.483 -48.558 1.00 97.38 120 LYS A C 1
ATOM 973 O O . LYS A 1 120 ? 29.081 6.571 -49.780 1.00 97.38 120 LYS A O 1
ATOM 978 N N . LYS A 1 121 ? 29.938 6.659 -47.701 1.00 97.25 121 LYS A N 1
ATOM 979 C CA . LYS A 1 121 ? 31.320 6.915 -48.120 1.00 97.25 121 LYS A CA 1
ATOM 980 C C . LYS A 1 121 ? 31.880 5.739 -48.918 1.00 97.25 121 LYS A C 1
ATOM 982 O O . LYS A 1 121 ? 32.398 5.949 -50.016 1.00 97.25 121 LYS A O 1
ATOM 987 N N . GLN A 1 122 ? 31.706 4.514 -48.427 1.00 96.88 122 GLN A N 1
ATOM 988 C CA . GLN A 1 122 ? 32.122 3.299 -49.131 1.00 96.88 122 GLN A CA 1
ATOM 989 C C . GLN A 1 122 ? 31.425 3.162 -50.487 1.00 96.88 122 GLN A C 1
ATOM 991 O O . GLN A 1 122 ? 32.084 2.889 -51.487 1.00 96.88 122 GLN A O 1
ATOM 996 N N . SER A 1 123 ? 30.1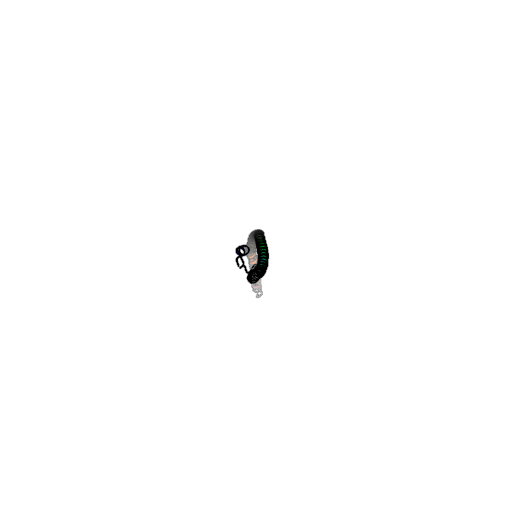28 3.463 -50.557 1.00 96.81 123 SER A N 1
ATOM 997 C CA . SER A 1 123 ? 29.354 3.442 -51.805 1.00 96.81 123 SER A CA 1
ATOM 998 C C . SER A 1 123 ? 29.882 4.448 -52.833 1.00 96.81 123 SER A C 1
ATOM 1000 O O . SER A 1 123 ? 30.008 4.122 -54.014 1.00 96.81 123 SER A O 1
ATOM 1002 N N . LYS A 1 124 ? 30.252 5.664 -52.402 1.00 96.81 124 LYS A N 1
ATOM 1003 C CA . LYS A 1 124 ? 30.877 6.672 -53.280 1.00 96.81 124 LYS A CA 1
ATOM 1004 C C . LYS A 1 124 ? 32.223 6.191 -53.822 1.00 96.81 124 LYS A C 1
ATOM 1006 O O . LYS A 1 124 ? 32.475 6.320 -55.019 1.00 96.81 124 LYS A O 1
ATOM 1011 N N . VAL A 1 125 ? 33.068 5.618 -52.962 1.00 97.25 125 VAL A N 1
ATOM 1012 C CA . VAL A 1 125 ? 34.374 5.067 -53.358 1.00 97.25 125 VAL A CA 1
ATOM 1013 C C . VAL A 1 125 ? 34.201 3.901 -54.328 1.00 97.25 125 VAL A C 1
ATOM 1015 O O . VAL A 1 125 ? 34.858 3.870 -55.368 1.00 97.25 125 VAL A O 1
ATOM 1018 N N . PHE A 1 126 ? 33.295 2.973 -54.024 1.00 97.25 126 PHE A N 1
ATOM 1019 C CA . PHE A 1 126 ? 32.975 1.841 -54.887 1.00 97.25 126 PHE A CA 1
ATOM 1020 C C . PHE A 1 126 ? 32.503 2.313 -56.263 1.00 97.25 126 PHE A C 1
ATOM 1022 O O . PHE A 1 126 ? 33.069 1.902 -57.271 1.00 97.25 126 PHE A O 1
ATOM 1029 N N . ARG A 1 127 ? 31.549 3.253 -56.315 1.00 97.06 127 ARG A N 1
ATOM 1030 C CA . ARG A 1 127 ? 31.062 3.843 -57.569 1.00 97.06 127 ARG A CA 1
ATOM 1031 C C . ARG A 1 127 ? 32.193 4.473 -58.384 1.00 97.06 127 ARG A C 1
ATOM 1033 O O . ARG A 1 127 ? 32.247 4.266 -59.591 1.00 97.06 127 ARG A O 1
ATOM 1040 N N . ALA A 1 128 ? 33.084 5.236 -57.751 1.00 96.25 128 ALA A N 1
ATOM 1041 C CA . ALA A 1 128 ? 34.211 5.863 -58.442 1.00 96.25 128 ALA A CA 1
ATOM 1042 C C . ALA A 1 128 ? 35.188 4.821 -59.016 1.00 96.25 128 ALA A C 1
ATOM 1044 O O . ALA A 1 128 ? 35.606 4.943 -60.166 1.00 96.25 128 ALA A O 1
ATOM 1045 N N . ARG A 1 129 ? 35.511 3.773 -58.245 1.00 95.31 129 ARG A N 1
ATOM 1046 C CA . ARG A 1 129 ? 36.359 2.658 -58.700 1.00 95.31 129 ARG A CA 1
ATOM 1047 C C . ARG A 1 129 ? 35.715 1.886 -59.846 1.00 95.31 129 ARG A C 1
ATOM 1049 O O . ARG A 1 129 ? 36.385 1.596 -60.828 1.00 95.31 129 ARG A O 1
ATOM 1056 N N . TYR A 1 130 ? 34.421 1.601 -59.735 1.00 96.69 130 TYR A N 1
ATOM 1057 C CA . TYR A 1 130 ? 33.672 0.886 -60.760 1.00 96.69 130 TYR A CA 1
ATOM 1058 C C . TYR A 1 130 ? 33.593 1.684 -62.064 1.00 96.69 130 TYR A C 1
ATOM 1060 O O . TYR A 1 130 ? 33.833 1.136 -63.133 1.00 96.69 130 TYR A O 1
ATOM 1068 N N . LYS A 1 131 ? 33.355 3.001 -61.976 1.00 95.69 131 LYS A N 1
ATOM 1069 C CA . LYS A 1 131 ? 33.384 3.889 -63.143 1.00 95.69 131 LYS A CA 1
ATOM 1070 C C . LYS A 1 131 ? 34.743 3.846 -63.845 1.00 95.69 131 LYS A C 1
ATOM 1072 O O . LYS A 1 131 ? 34.775 3.625 -65.047 1.00 95.69 131 LYS A O 1
ATOM 1077 N N . LYS A 1 132 ? 35.843 3.982 -63.094 1.00 95.19 132 LYS A N 1
ATOM 1078 C CA . LYS A 1 132 ? 37.199 3.893 -63.657 1.00 95.19 132 LYS A CA 1
ATOM 1079 C C . LYS A 1 132 ? 37.494 2.539 -64.295 1.00 95.19 132 LYS A C 1
ATOM 1081 O O . LYS A 1 132 ? 38.173 2.490 -65.311 1.00 95.19 132 LYS A O 1
ATOM 1086 N N . LEU A 1 133 ? 37.002 1.449 -63.703 1.00 95.06 133 LEU A N 1
ATOM 1087 C CA . LEU A 1 133 ? 37.151 0.118 -64.284 1.00 95.06 133 LEU A CA 1
ATOM 1088 C C . LEU A 1 133 ? 36.444 0.035 -65.640 1.00 95.06 133 LEU A C 1
ATOM 1090 O O . LEU A 1 133 ? 37.047 -0.438 -66.592 1.00 95.06 133 LEU A O 1
ATOM 1094 N N . ILE A 1 134 ? 35.204 0.525 -65.742 1.00 94.88 134 ILE A N 1
ATOM 1095 C CA . ILE A 1 134 ? 34.473 0.552 -67.016 1.00 94.88 134 ILE A CA 1
ATOM 1096 C C . ILE A 1 134 ? 35.167 1.454 -68.038 1.00 94.88 134 ILE A C 1
ATOM 1098 O O . ILE A 1 134 ? 35.308 1.041 -69.181 1.00 94.88 134 ILE A O 1
ATOM 1102 N N . GLU A 1 135 ? 35.618 2.648 -67.642 1.00 93.12 135 GLU A N 1
ATOM 1103 C CA . GLU A 1 135 ? 36.375 3.554 -68.521 1.00 93.12 135 GLU A CA 1
ATOM 1104 C C . GLU A 1 135 ? 37.619 2.852 -69.090 1.00 93.12 135 GLU A C 1
ATOM 1106 O O . GLU A 1 135 ? 37.790 2.824 -70.299 1.00 93.12 135 GLU A O 1
ATOM 1111 N N . ALA A 1 136 ? 38.406 2.166 -68.254 1.00 91.94 136 ALA A N 1
ATOM 1112 C CA . ALA A 1 136 ? 39.572 1.411 -68.716 1.00 91.94 136 ALA A CA 1
ATOM 1113 C C . ALA A 1 136 ? 39.218 0.244 -69.662 1.00 91.94 136 ALA A C 1
ATOM 1115 O O . ALA A 1 136 ? 39.958 -0.034 -70.601 1.00 91.94 136 ALA A O 1
ATOM 1116 N N . GLN A 1 137 ? 38.097 -0.451 -69.427 1.00 89.69 137 GLN A N 1
ATOM 1117 C CA . GLN A 1 137 ? 37.628 -1.516 -70.326 1.00 89.69 137 GLN A CA 1
ATOM 1118 C C . GLN A 1 137 ? 37.117 -0.958 -71.663 1.00 89.69 137 GLN A C 1
ATOM 1120 O O . GLN A 1 137 ? 37.305 -1.585 -72.701 1.00 89.69 137 GLN A O 1
ATOM 1125 N N . LEU A 1 138 ? 36.489 0.221 -71.652 1.00 88.19 138 LEU A N 1
ATOM 1126 C CA . LEU A 1 138 ? 36.075 0.921 -72.868 1.00 88.19 138 LEU A CA 1
ATOM 1127 C C . LEU A 1 138 ? 37.278 1.439 -73.657 1.00 88.19 138 LEU A C 1
ATOM 1129 O O . LEU A 1 138 ? 37.289 1.292 -74.875 1.00 88.19 138 LEU A O 1
ATOM 1133 N N . ASP A 1 139 ? 38.290 1.990 -72.986 1.00 86.94 139 ASP A N 1
ATOM 1134 C CA . ASP A 1 139 ? 39.531 2.438 -73.626 1.00 86.94 139 ASP A CA 1
ATOM 1135 C C . ASP A 1 139 ? 40.232 1.268 -74.331 1.00 86.94 139 ASP A C 1
ATOM 1137 O O . ASP A 1 139 ? 40.630 1.399 -75.487 1.00 86.94 139 ASP A O 1
ATOM 1141 N N . LEU A 1 140 ? 40.292 0.089 -73.696 1.00 82.25 140 LEU A N 1
ATOM 1142 C CA . LEU A 1 140 ? 40.842 -1.126 -74.310 1.00 82.25 140 LEU A CA 1
ATOM 1143 C C . LEU A 1 140 ? 40.089 -1.532 -75.590 1.00 82.25 140 LEU A C 1
ATOM 1145 O O . LEU A 1 140 ? 40.707 -1.930 -76.569 1.00 82.25 140 LEU A O 1
ATOM 1149 N N . LEU A 1 141 ? 38.757 -1.429 -75.597 1.00 77.50 141 LEU A N 1
ATOM 1150 C CA . LEU A 1 141 ? 37.942 -1.720 -76.785 1.00 77.50 141 LEU A CA 1
ATOM 1151 C C . LEU A 1 141 ? 38.059 -0.643 -77.869 1.00 77.50 141 LEU A C 1
ATOM 1153 O O . LEU A 1 141 ? 37.856 -0.936 -79.041 1.00 77.50 141 LEU A O 1
ATOM 1157 N N . SER A 1 142 ? 38.347 0.595 -77.472 1.00 70.38 142 SER A N 1
ATOM 1158 C CA . SER A 1 142 ? 38.456 1.748 -78.373 1.00 70.38 142 SER A CA 1
ATOM 1159 C C . SER A 1 142 ? 39.860 1.916 -78.950 1.00 70.38 142 SER A C 1
ATOM 1161 O O . SER A 1 142 ? 40.069 2.774 -79.803 1.00 70.38 142 SER A O 1
ATOM 1163 N N . THR A 1 143 ? 40.833 1.141 -78.467 1.00 67.69 143 THR A N 1
ATOM 1164 C CA . THR A 1 143 ? 42.189 1.153 -79.006 1.00 67.69 143 THR A CA 1
ATOM 1165 C C . THR A 1 143 ? 42.173 0.426 -80.352 1.00 67.69 143 THR A C 1
ATOM 1167 O O . THR A 1 143 ? 41.608 -0.664 -80.468 1.00 67.69 143 THR A O 1
ATOM 1170 N N . ASN A 1 144 ? 42.795 1.036 -81.366 1.00 60.25 144 ASN A N 1
ATOM 1171 C CA . ASN A 1 144 ? 42.910 0.517 -82.736 1.00 60.25 144 ASN A CA 1
ATOM 1172 C C . ASN A 1 144 ? 43.592 -0.861 -82.840 1.00 60.25 144 ASN A C 1
ATOM 1174 O O . ASN A 1 144 ? 43.651 -1.414 -83.932 1.00 60.25 144 ASN A O 1
ATOM 1178 N N . ASP A 1 145 ? 44.041 -1.440 -81.724 1.00 60.50 145 ASP A N 1
ATOM 1179 C CA . ASP A 1 145 ? 44.546 -2.807 -81.604 1.00 60.50 145 ASP A CA 1
ATOM 1180 C C . ASP A 1 145 ? 43.595 -3.833 -82.234 1.00 60.50 145 ASP A C 1
ATOM 1182 O O . ASP A 1 145 ? 44.057 -4.806 -82.817 1.00 60.50 145 ASP A O 1
ATOM 1186 N N . TRP A 1 146 ? 42.274 -3.617 -82.169 1.00 64.44 146 TRP A N 1
ATOM 1187 C CA . TRP A 1 146 ? 41.301 -4.480 -82.850 1.00 64.44 146 TRP A CA 1
ATOM 1188 C C . TRP A 1 146 ? 41.268 -4.271 -84.363 1.00 64.44 146 TRP A C 1
ATOM 1190 O O . TRP A 1 146 ? 41.065 -5.230 -85.099 1.00 64.44 146 TRP A O 1
ATOM 1200 N N . GLU A 1 147 ? 41.463 -3.040 -84.831 1.00 61.25 147 GLU A N 1
ATOM 1201 C CA . GLU A 1 147 ? 41.522 -2.712 -86.258 1.00 61.25 147 GLU A CA 1
ATOM 1202 C C . GLU A 1 147 ? 42.800 -3.295 -86.885 1.00 61.25 147 GLU A C 1
ATOM 1204 O O . GLU A 1 147 ? 42.727 -3.905 -87.946 1.00 61.25 147 GLU A O 1
ATOM 1209 N N . GLU A 1 148 ? 43.928 -3.246 -86.170 1.00 61.72 148 GLU A N 1
ATOM 1210 C CA . GLU A 1 148 ? 45.199 -3.875 -86.559 1.00 61.72 148 GLU A CA 1
ATOM 1211 C C . GLU A 1 148 ? 45.131 -5.419 -86.500 1.00 61.72 148 GLU A C 1
ATOM 1213 O O . GLU A 1 148 ? 45.589 -6.100 -87.420 1.00 61.72 148 GLU A O 1
ATOM 1218 N N . LEU A 1 149 ? 44.477 -6.003 -85.481 1.00 60.91 149 LEU A N 1
ATOM 1219 C CA . LEU A 1 149 ? 44.222 -7.455 -85.410 1.00 60.91 149 LEU A CA 1
ATOM 1220 C C . LEU A 1 149 ? 43.304 -7.954 -86.534 1.00 60.91 149 LEU A C 1
ATOM 1222 O O . LEU A 1 149 ? 43.481 -9.072 -87.013 1.00 60.91 149 LEU A O 1
ATOM 1226 N N . LEU A 1 150 ? 42.322 -7.149 -86.944 1.00 63.03 150 LEU A N 1
ATOM 1227 C CA . LEU A 1 150 ? 41.403 -7.472 -88.039 1.00 63.03 150 LEU A CA 1
ATOM 1228 C C . LEU A 1 150 ? 42.012 -7.191 -89.425 1.00 63.03 150 LEU A C 1
ATOM 1230 O O . LEU A 1 150 ? 41.569 -7.780 -90.412 1.00 63.03 150 LEU A O 1
ATOM 1234 N N . GLU A 1 151 ? 43.030 -6.334 -89.529 1.00 60.69 151 GLU A N 1
ATOM 1235 C CA . GLU A 1 151 ? 43.800 -6.142 -90.764 1.00 60.69 151 GLU A CA 1
ATOM 1236 C C . GLU A 1 151 ? 44.726 -7.328 -91.077 1.00 60.69 151 GLU A C 1
ATOM 1238 O O . GLU A 1 151 ? 44.951 -7.612 -92.255 1.00 60.69 151 GLU A O 1
ATOM 1243 N N . TYR A 1 152 ? 45.156 -8.102 -90.071 1.00 55.16 152 TYR A N 1
ATOM 1244 C CA . TYR A 1 152 ? 45.962 -9.318 -90.270 1.00 55.16 152 TYR A CA 1
ATOM 1245 C C . TYR A 1 152 ? 45.274 -10.371 -91.166 1.00 55.16 152 TYR A C 1
ATOM 1247 O O . TYR A 1 152 ? 45.940 -11.083 -91.921 1.00 55.16 152 TYR A O 1
ATOM 1255 N N . ASP A 1 153 ? 43.937 -10.428 -91.172 1.00 54.78 153 ASP A N 1
ATOM 1256 C CA . ASP A 1 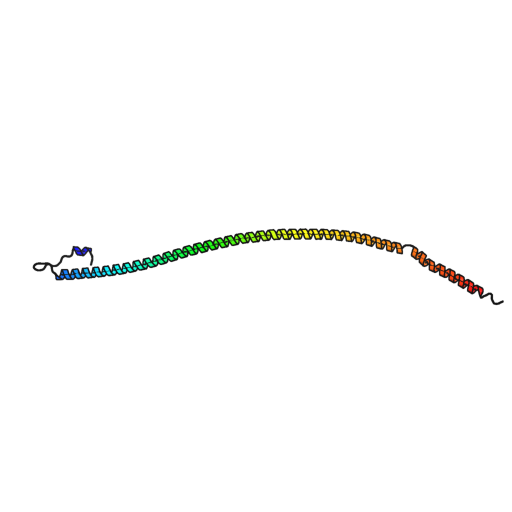153 ? 43.178 -11.327 -92.056 1.00 54.78 153 ASP A CA 1
ATOM 1257 C C . ASP A 1 153 ? 43.221 -10.903 -93.541 1.00 54.78 153 ASP A C 1
ATOM 1259 O O . ASP A 1 153 ? 42.984 -11.730 -94.428 1.00 54.78 153 ASP A O 1
ATOM 1263 N N . LYS A 1 154 ? 43.552 -9.641 -93.861 1.00 56.38 154 LYS A N 1
ATOM 1264 C CA . LYS A 1 154 ? 43.690 -9.194 -95.261 1.00 56.38 154 LYS A CA 1
ATOM 1265 C C . LYS A 1 154 ? 45.015 -9.633 -95.879 1.00 56.38 154 LYS A C 1
ATOM 1267 O O . LYS A 1 154 ? 45.014 -10.051 -97.037 1.00 56.38 154 LYS A O 1
ATOM 1272 N N . ASP A 1 155 ? 46.110 -9.611 -95.124 1.00 56.12 155 ASP A N 1
ATOM 1273 C CA . ASP A 1 155 ? 47.437 -9.964 -95.644 1.00 56.12 155 ASP A CA 1
ATOM 1274 C C . ASP A 1 155 ? 47.585 -11.471 -95.911 1.00 56.12 155 ASP A C 1
ATOM 1276 O O . ASP A 1 155 ? 48.172 -11.864 -96.923 1.00 56.12 155 ASP A O 1
ATOM 1280 N N . ILE A 1 156 ? 46.958 -12.331 -95.094 1.00 58.62 156 ILE A N 1
ATOM 1281 C CA . ILE A 1 156 ? 46.897 -13.782 -95.359 1.00 58.62 156 ILE A CA 1
ATOM 1282 C C . ILE A 1 156 ? 46.173 -14.063 -96.684 1.00 58.62 156 ILE A C 1
ATOM 1284 O O . ILE A 1 156 ? 46.587 -14.934 -97.454 1.00 58.62 156 ILE A O 1
ATOM 1288 N N . ASN A 1 157 ? 45.108 -13.313 -96.977 1.00 57.47 157 ASN A N 1
ATOM 1289 C CA . ASN A 1 157 ? 44.324 -13.504 -98.192 1.00 57.47 157 ASN A CA 1
ATOM 1290 C C . ASN A 1 157 ? 45.078 -13.022 -99.446 1.00 57.47 157 ASN A C 1
ATOM 1292 O O . ASN A 1 157 ? 45.025 -13.674 -100.483 1.00 57.47 157 ASN A O 1
ATOM 1296 N N . VAL A 1 158 ? 45.858 -11.939 -99.349 1.00 59.66 158 VAL A N 1
ATOM 1297 C CA . VAL A 1 158 ? 46.703 -11.447 -100.456 1.00 59.66 158 VAL A CA 1
ATOM 1298 C C . VAL A 1 158 ? 47.842 -12.424 -100.776 1.00 59.66 158 VAL A C 1
ATOM 1300 O O . VAL A 1 158 ? 48.129 -12.682 -101.948 1.00 59.66 158 VAL A O 1
ATOM 1303 N N . GLU A 1 159 ? 48.464 -13.028 -99.761 1.00 57.75 159 GLU A N 1
ATOM 1304 C CA . GLU A 1 159 ? 49.534 -14.009 -99.970 1.00 57.75 159 GLU A CA 1
ATOM 1305 C C . GLU A 1 159 ? 49.006 -15.357 -100.503 1.00 57.75 159 GLU A C 1
ATOM 1307 O O . GLU A 1 159 ? 49.663 -16.007 -101.323 1.00 57.75 159 GLU A O 1
ATOM 1312 N N . ALA A 1 160 ? 47.798 -15.762 -100.093 1.00 59.31 160 ALA A N 1
ATOM 1313 C CA . ALA A 1 160 ? 47.104 -16.922 -100.648 1.00 59.31 160 ALA A CA 1
ATOM 1314 C C . ALA A 1 160 ? 46.685 -16.693 -102.111 1.00 59.31 160 ALA A C 1
ATOM 1316 O O . ALA A 1 160 ? 46.914 -17.568 -102.947 1.00 59.31 160 ALA A O 1
ATOM 1317 N N . GLN A 1 161 ? 46.161 -15.509 -102.446 1.00 58.50 161 GLN A N 1
ATOM 1318 C CA . GLN A 1 161 ? 45.764 -15.160 -103.813 1.00 58.50 161 GLN A CA 1
ATOM 1319 C C . GLN A 1 161 ? 46.974 -15.095 -104.761 1.00 58.50 161 GLN A C 1
ATOM 1321 O O . GLN A 1 161 ? 46.934 -15.671 -105.841 1.00 58.50 161 GLN A O 1
ATOM 1326 N N . SER A 1 162 ? 48.097 -14.511 -104.323 1.00 58.19 162 SER A N 1
ATOM 1327 C CA . SER A 1 162 ? 49.354 -14.474 -105.093 1.00 58.19 162 SER A CA 1
ATOM 1328 C C . SER A 1 162 ? 49.943 -15.869 -105.351 1.00 58.19 162 SER A C 1
ATOM 1330 O O . SER A 1 162 ? 50.469 -16.145 -106.432 1.00 58.19 162 SER A O 1
ATOM 1332 N N . LYS A 1 163 ? 49.838 -16.796 -104.389 1.00 59.62 163 LYS A N 1
ATOM 1333 C CA . LYS A 1 163 ? 50.249 -18.197 -104.595 1.00 59.62 163 LYS A CA 1
ATOM 1334 C C . LYS A 1 163 ? 49.320 -18.924 -105.569 1.00 59.62 163 LYS A C 1
ATOM 1336 O O . LYS A 1 163 ? 49.814 -19.681 -106.397 1.00 59.62 163 LYS A O 1
ATOM 1341 N N . VAL A 1 164 ? 48.011 -18.675 -105.511 1.00 59.28 164 VAL A N 1
ATOM 1342 C CA . VAL A 1 164 ? 47.038 -19.245 -106.457 1.00 59.28 164 VAL A CA 1
ATOM 1343 C C . VAL A 1 164 ? 47.260 -18.701 -107.870 1.00 59.28 164 VAL A C 1
ATOM 1345 O O . VAL A 1 164 ? 47.349 -19.494 -108.802 1.00 59.28 164 VAL A O 1
ATOM 1348 N N . ASP A 1 165 ? 47.464 -17.395 -108.038 1.00 58.88 165 ASP A N 1
ATOM 1349 C CA . ASP A 1 165 ? 47.712 -16.784 -109.349 1.00 58.88 165 ASP A CA 1
ATOM 1350 C C . ASP A 1 165 ? 49.043 -17.258 -109.966 1.00 58.88 165 ASP A C 1
ATOM 1352 O O . ASP A 1 165 ? 49.135 -17.463 -111.175 1.00 58.88 165 ASP A O 1
ATOM 1356 N N . ASN A 1 166 ? 50.078 -17.513 -109.156 1.00 59.06 166 ASN A N 1
ATOM 1357 C CA . ASN A 1 166 ? 51.338 -18.092 -109.642 1.00 59.06 166 ASN A CA 1
ATOM 1358 C C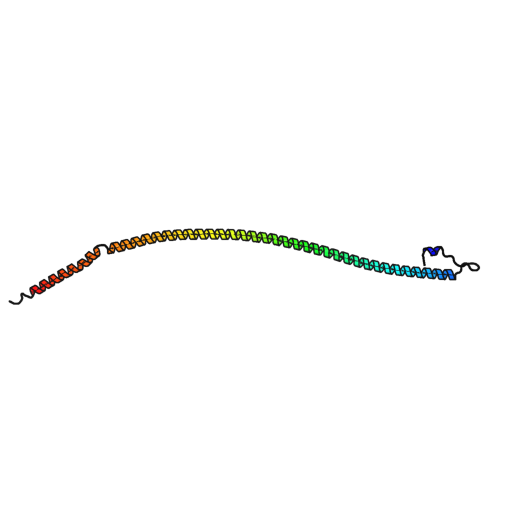 . ASN A 1 166 ? 51.235 -19.585 -110.001 1.00 59.06 166 ASN A C 1
ATOM 1360 O O . ASN A 1 166 ? 51.996 -20.054 -110.845 1.00 59.06 166 ASN A O 1
ATOM 1364 N N . ILE A 1 167 ? 50.315 -20.337 -109.387 1.00 60.56 167 ILE A N 1
ATOM 1365 C CA . ILE A 1 167 ? 50.042 -21.733 -109.764 1.00 60.56 167 ILE A CA 1
ATOM 1366 C C . ILE A 1 167 ? 49.221 -21.774 -111.060 1.00 60.56 167 ILE A C 1
ATOM 1368 O O . ILE A 1 167 ? 49.582 -22.506 -111.976 1.00 60.56 167 ILE A O 1
ATOM 1372 N N . VAL A 1 168 ? 48.189 -20.932 -111.187 1.00 60.03 168 VAL A N 1
ATOM 1373 C CA . VAL A 1 168 ? 47.342 -20.862 -112.391 1.00 60.03 168 VAL A CA 1
ATOM 1374 C C . VAL A 1 168 ? 48.142 -20.426 -113.626 1.00 60.03 168 VAL A C 1
ATOM 1376 O O . VAL A 1 168 ? 47.956 -20.992 -114.697 1.00 60.03 168 VAL A O 1
ATOM 1379 N N . ASN A 1 169 ? 49.092 -19.496 -113.489 1.00 58.31 169 ASN A N 1
ATOM 1380 C CA . ASN A 1 169 ? 49.910 -19.035 -114.620 1.00 58.31 169 ASN A CA 1
ATOM 1381 C C . ASN A 1 169 ? 51.052 -19.995 -115.025 1.00 58.31 169 ASN A C 1
ATOM 1383 O O . ASN A 1 169 ? 51.663 -19.791 -116.073 1.00 58.31 169 ASN A O 1
ATOM 1387 N N . ASN A 1 170 ? 51.364 -21.024 -114.225 1.00 58.31 170 ASN A N 1
ATOM 1388 C CA . ASN A 1 170 ? 52.400 -22.015 -114.560 1.00 58.31 170 ASN A CA 1
ATOM 1389 C C . ASN A 1 170 ? 51.848 -23.260 -115.278 1.00 58.31 170 ASN A C 1
ATOM 1391 O O . ASN A 1 170 ? 52.627 -23.971 -115.913 1.00 58.31 170 ASN A O 1
ATOM 1395 N N . ASP A 1 171 ? 50.534 -23.503 -115.234 1.00 55.41 171 ASP A N 1
ATOM 1396 C CA . ASP A 1 171 ? 49.895 -24.625 -115.943 1.00 55.41 171 ASP A CA 1
ATOM 1397 C C . ASP A 1 171 ? 49.588 -24.319 -117.428 1.00 55.41 171 ASP A C 1
ATOM 1399 O O . ASP A 1 171 ? 49.370 -25.243 -118.212 1.00 55.41 171 ASP A O 1
ATOM 1403 N N . ASP A 1 172 ? 49.692 -23.058 -117.867 1.00 55.56 172 ASP A N 1
ATOM 1404 C CA . ASP A 1 172 ? 49.514 -22.659 -119.277 1.00 55.56 172 ASP A CA 1
ATOM 1405 C C . ASP A 1 172 ? 50.791 -22.802 -120.142 1.00 55.56 172 ASP A C 1
ATOM 1407 O O . ASP A 1 172 ? 50.776 -22.481 -121.330 1.00 55.56 172 ASP A O 1
ATOM 1411 N N . ASN A 1 173 ? 51.899 -23.323 -119.591 1.00 54.62 173 ASN A N 1
ATOM 1412 C CA . ASN A 1 173 ? 53.188 -23.452 -120.297 1.00 54.62 173 ASN A CA 1
ATOM 1413 C C . ASN A 1 173 ? 53.687 -24.907 -120.468 1.00 54.62 173 ASN A C 1
ATOM 1415 O O . ASN A 1 173 ? 54.878 -25.137 -120.672 1.00 54.62 173 ASN A O 1
ATOM 1419 N N . VAL A 1 174 ? 52.783 -25.899 -120.402 1.00 52.78 174 VAL A N 1
ATOM 1420 C CA . VAL A 1 174 ? 53.087 -27.335 -120.632 1.00 52.78 174 VAL A CA 1
ATOM 1421 C C . VAL A 1 174 ? 52.510 -27.872 -121.958 1.00 52.78 174 VAL A C 1
ATOM 1423 O O . VAL A 1 174 ? 52.625 -29.056 -122.252 1.00 52.78 174 VAL A O 1
ATOM 1426 N N . ASN A 1 175 ? 51.968 -27.019 -122.833 1.00 49.25 175 ASN A N 1
ATOM 1427 C CA . ASN A 1 175 ? 51.595 -27.413 -124.200 1.00 49.25 175 ASN A CA 1
ATOM 1428 C C . ASN A 1 175 ? 52.201 -26.476 -125.257 1.00 49.25 175 ASN A C 1
ATOM 1430 O O . ASN A 1 175 ? 51.496 -25.656 -125.845 1.00 49.25 175 ASN A O 1
ATOM 1434 N N . ASN A 1 176 ? 53.504 -26.643 -125.514 1.00 38.84 176 ASN A N 1
ATOM 1435 C CA . ASN A 1 176 ? 54.084 -26.622 -126.866 1.00 38.84 176 ASN A CA 1
ATOM 1436 C C . ASN A 1 176 ? 55.445 -27.331 -126.889 1.00 38.84 176 ASN A C 1
ATOM 1438 O O . ASN A 1 176 ? 56.382 -26.823 -126.233 1.00 38.84 176 ASN A O 1
#

Foldseek 3Di:
DDPVCVVVDDADADVPGGDPVRVVVVVVVVVVVVVVVVVVVVVVVVVVVVVVVVVVVVVVVVVVVVVVVVVVVVVVVVVVVVVVVVVVVVVVVVVVVVVVVVVVVVVVVVVVVVVVVVVVVVVVVVVVVVVVVVVVVVVVVVPCPVVVVVVVVVVVVVVVVVVVVVVVVVVVPPDD

Sequence (176 aa):
MNINDIPNKSFKTVYKGIDEMEVREYLKEIKQHIEELEKEKESLQKIIDEKNENLNNFKSVETSISEAIMVAQKAGEETKRSAEKESERIINQARLHSETMINDAMMKSQHIAMQTEEIKKQSKVFRARYKKLIEAQLDLLSTNDWEELLEYDKDINVEAQSKVDNIVNNDDNVNN

Organism: NCBI:txid1817405

Secondary structure (DSSP, 8-state):
--GGGSTT----EETTEE-HHHHHHHHHHHHHHHHHHHHHHHHHHHHHHHHHHHHHHHHHHHHHHHHHHHHHHHHHHHHHHHHHHHHHHHHHHHHHHHHHHHHHHHHHHHHHHHHHHHHHHHHHHHHHHHHHHHHHHHHHHHSTHHHHHHHHHHHHHHHHHHHHHHHHTTGGGS--